Protein AF-A0AAW2KM19-F1 (afdb_monomer)

InterPro domains:
  IPR000109 Proton-dependent oligopeptide transporter family [PF00854] (9-77)
  IPR036259 MFS transporter superfamily [G3DSA:1.20.1250.20] (2-85)

Organism: NCBI:txid2727405

Sequence (88 aa):
MLCDKFSNCSLFLALYLVALGSGGMRPCVSSYGADQFDDADEVEKGHKSSFFNWLYFSVNIGVLIGCSIPVLIQEKFSQTLDNWSSSR

Radius of gyration: 22.03 Å; Cα contacts (8 Å, |Δi|>4): 9; chains: 1; bounding box: 53×29×57 Å

Structure (mmCIF, N/CA/C/O backbone):
data_AF-A0AAW2KM19-F1
#
_entry.id   AF-A0AAW2KM19-F1
#
loop_
_atom_site.group_PDB
_atom_site.id
_atom_site.type_symbol
_atom_site.label_atom_id
_atom_site.label_alt_id
_atom_site.label_comp_id
_atom_site.label_asym_id
_atom_site.label_entity_id
_atom_site.label_seq_id
_atom_site.pdbx_PDB_ins_code
_atom_site.Cartn_x
_atom_site.Cartn_y
_atom_site.Cartn_z
_atom_site.occupancy
_atom_site.B_iso_or_equiv
_atom_site.auth_seq_id
_atom_site.auth_comp_id
_atom_site.auth_asym_id
_atom_site.auth_atom_id
_atom_site.pdbx_PDB_model_num
ATOM 1 N N . MET A 1 1 ? -6.859 -15.648 30.920 1.00 52.69 1 MET A N 1
ATOM 2 C CA . MET A 1 1 ? -5.406 -15.939 30.922 1.00 52.69 1 MET A CA 1
ATOM 3 C C . MET A 1 1 ? -4.939 -16.827 29.761 1.00 52.69 1 MET A C 1
ATOM 5 O O . MET A 1 1 ? -4.088 -16.372 29.010 1.00 52.69 1 MET A O 1
ATOM 9 N N . LEU A 1 2 ? -5.459 -18.051 29.550 1.00 57.72 2 LEU A N 1
ATOM 10 C CA . LEU A 1 2 ? -5.136 -18.856 28.342 1.00 57.72 2 LEU A CA 1
ATOM 11 C C . LEU A 1 2 ? -5.739 -18.267 27.048 1.00 57.72 2 LEU A C 1
ATOM 13 O O . LEU A 1 2 ? -5.084 -18.271 26.010 1.00 57.72 2 LEU A O 1
ATOM 17 N N . CYS A 1 3 ? -6.943 -17.687 27.135 1.00 58.62 3 CYS A N 1
ATOM 18 C CA . CYS A 1 3 ? -7.617 -17.019 26.013 1.00 58.62 3 CYS A CA 1
ATOM 19 C C . CYS A 1 3 ? -6.860 -15.762 25.533 1.00 58.62 3 CYS A C 1
ATOM 21 O O . CYS A 1 3 ? -6.714 -15.541 24.333 1.00 58.62 3 CYS A O 1
ATOM 23 N N . ASP A 1 4 ? -6.267 -15.001 26.463 1.00 64.81 4 ASP A N 1
ATOM 24 C CA . ASP A 1 4 ? -5.412 -13.854 26.135 1.00 64.81 4 ASP A CA 1
ATOM 25 C C . ASP A 1 4 ? -4.167 -14.289 25.363 1.00 64.81 4 ASP A C 1
ATOM 27 O O . ASP A 1 4 ? -3.800 -13.665 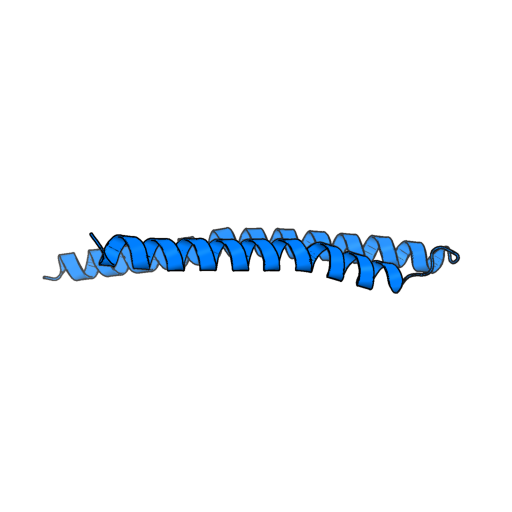24.373 1.00 64.81 4 ASP A O 1
ATOM 31 N N . LYS A 1 5 ? -3.522 -15.392 25.769 1.00 61.16 5 LYS A N 1
ATOM 32 C CA . LYS A 1 5 ? -2.334 -15.919 25.078 1.00 61.16 5 LYS A CA 1
ATOM 33 C C . LYS A 1 5 ? -2.643 -16.269 23.616 1.00 61.16 5 LYS A C 1
ATOM 35 O O . LYS A 1 5 ? -1.871 -15.909 22.735 1.00 61.16 5 LYS A O 1
ATOM 40 N N . PHE A 1 6 ? -3.782 -16.921 23.367 1.00 64.69 6 PHE A N 1
ATOM 41 C CA . PHE A 1 6 ? -4.201 -17.328 22.022 1.00 64.69 6 PHE A CA 1
ATOM 42 C C . PHE A 1 6 ? -4.513 -16.128 21.114 1.00 64.69 6 PHE A C 1
ATOM 44 O O . PHE A 1 6 ? -4.014 -16.062 19.990 1.00 64.69 6 PHE A O 1
ATOM 51 N N . SER A 1 7 ? -5.263 -15.144 21.626 1.00 74.81 7 SER A N 1
ATOM 52 C CA . SER A 1 7 ? -5.565 -13.903 20.900 1.00 74.81 7 SER A CA 1
ATOM 53 C C . SER A 1 7 ? -4.284 -13.157 20.512 1.00 74.81 7 SER A C 1
ATOM 55 O O . SER A 1 7 ? -4.070 -12.849 19.339 1.00 74.81 7 SER A O 1
ATOM 57 N N . ASN A 1 8 ? -3.358 -12.993 21.462 1.00 76.81 8 ASN A N 1
ATOM 58 C CA . ASN A 1 8 ? -2.073 -12.341 21.211 1.00 76.81 8 ASN A CA 1
ATOM 59 C C . ASN A 1 8 ? -1.246 -13.067 20.134 1.00 76.81 8 ASN A C 1
ATOM 61 O O . ASN A 1 8 ? -0.704 -12.416 19.244 1.00 76.81 8 ASN A O 1
ATOM 65 N N . CYS A 1 9 ? -1.183 -14.404 20.152 1.00 84.56 9 CYS A N 1
ATOM 66 C CA . CYS A 1 9 ? -0.467 -15.172 19.128 1.00 84.56 9 CYS A CA 1
ATOM 67 C C . CYS A 1 9 ? -1.040 -14.960 17.720 1.00 84.56 9 CYS A C 1
ATOM 69 O O . CYS A 1 9 ? -0.271 -14.761 16.780 1.00 84.56 9 CYS A O 1
ATOM 71 N N . SER A 1 10 ? -2.368 -14.965 17.572 1.00 84.75 10 SER A N 1
ATOM 72 C CA . SER A 1 10 ? -3.000 -14.700 16.271 1.00 84.75 10 SER A CA 1
ATOM 73 C C . SER A 1 10 ? -2.725 -13.280 15.762 1.00 84.75 10 SER A C 1
ATOM 75 O O . SER A 1 10 ? -2.472 -13.094 14.572 1.00 84.75 10 SER A O 1
ATOM 77 N N . LEU A 1 11 ? -2.681 -12.299 16.669 1.00 87.94 11 LEU A N 1
ATOM 78 C CA . LEU A 1 11 ? -2.378 -10.901 16.366 1.00 87.94 11 LEU A CA 1
ATOM 79 C C . LEU A 1 11 ? -0.938 -10.726 15.875 1.00 87.94 11 LEU A C 1
ATOM 81 O O . LEU A 1 11 ? -0.714 -10.124 14.825 1.00 87.94 11 L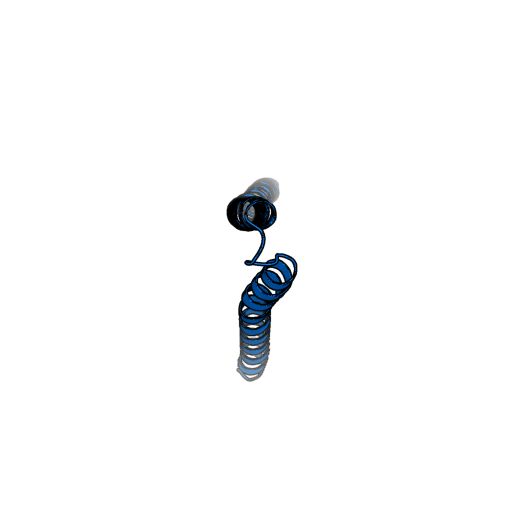EU A O 1
ATOM 85 N N . PHE A 1 12 ? 0.037 -11.297 16.586 1.00 89.81 12 PHE A N 1
ATOM 86 C CA . PHE A 1 12 ? 1.437 -11.248 16.160 1.00 89.81 12 PHE A CA 1
ATOM 87 C C . PHE A 1 12 ? 1.649 -11.970 14.831 1.00 89.81 12 PHE A C 1
ATOM 89 O O . PHE A 1 12 ? 2.335 -11.441 13.960 1.00 89.81 12 PHE A O 1
ATOM 96 N N . LEU A 1 13 ? 1.024 -13.134 14.635 1.00 90.94 13 LEU A N 1
ATOM 97 C CA . LEU A 1 13 ? 1.113 -13.863 13.372 1.00 90.94 13 LEU A CA 1
ATOM 98 C C . LEU A 1 13 ? 0.562 -13.033 12.203 1.00 90.94 13 LEU A C 1
ATOM 100 O O . LEU A 1 13 ? 1.221 -12.924 11.170 1.00 90.94 13 LEU A O 1
ATOM 104 N N . ALA A 1 14 ? -0.602 -12.402 12.377 1.00 90.19 14 ALA A N 1
ATOM 105 C CA . ALA A 1 14 ? -1.184 -11.525 11.365 1.00 90.19 14 ALA A CA 1
ATOM 106 C C . ALA A 1 14 ? -0.274 -10.325 11.054 1.00 90.19 14 ALA A C 1
ATOM 108 O O . ALA A 1 14 ? -0.038 -10.020 9.885 1.00 90.19 14 ALA A O 1
ATOM 109 N N . LEU A 1 15 ? 0.296 -9.684 12.080 1.00 88.69 15 LEU A N 1
ATOM 110 C CA . LEU A 1 15 ? 1.230 -8.568 11.908 1.00 88.69 15 LEU A CA 1
ATOM 111 C C . LEU A 1 15 ? 2.497 -8.985 11.149 1.00 88.69 15 LEU A C 1
ATOM 113 O O . LEU A 1 15 ? 2.923 -8.268 10.244 1.00 88.69 15 LEU A O 1
ATOM 117 N N . TYR A 1 16 ? 3.071 -10.152 11.459 1.00 91.69 16 TYR A N 1
ATOM 118 C CA . TYR A 1 16 ? 4.236 -10.674 10.741 1.00 91.69 16 TYR A CA 1
ATOM 119 C C . TYR A 1 16 ? 3.923 -10.998 9.278 1.00 91.69 16 TYR A C 1
ATOM 121 O O . TYR A 1 16 ? 4.720 -10.666 8.401 1.00 91.69 16 TYR A O 1
ATOM 129 N N . LEU A 1 17 ? 2.761 -11.592 8.992 1.00 89.62 17 LEU A N 1
ATOM 130 C CA . LEU A 1 17 ? 2.337 -11.881 7.618 1.00 89.62 17 LEU A CA 1
ATOM 131 C C . LEU A 1 17 ? 2.133 -10.597 6.801 1.00 89.62 17 LEU A C 1
ATOM 133 O O . LEU A 1 17 ? 2.592 -10.517 5.661 1.00 89.62 17 LEU A O 1
ATOM 137 N N . VAL A 1 18 ? 1.508 -9.571 7.387 1.00 89.31 18 VAL A N 1
ATOM 138 C CA . VAL A 1 18 ? 1.331 -8.260 6.739 1.00 89.31 18 VAL A CA 1
ATOM 139 C C . VAL A 1 18 ? 2.678 -7.572 6.507 1.00 89.31 18 VAL A C 1
ATOM 141 O O . VAL A 1 18 ? 2.912 -7.038 5.420 1.00 89.31 18 VAL A O 1
ATOM 144 N N . ALA A 1 19 ? 3.583 -7.608 7.488 1.00 88.06 19 ALA A N 1
ATOM 145 C CA . ALA A 1 19 ? 4.922 -7.040 7.360 1.00 88.06 19 ALA A CA 1
ATOM 146 C C . ALA A 1 19 ? 5.735 -7.724 6.247 1.00 88.06 19 ALA A C 1
ATOM 148 O O . ALA A 1 19 ? 6.327 -7.037 5.414 1.00 88.06 19 ALA A O 1
ATOM 149 N N . LEU A 1 20 ? 5.709 -9.060 6.182 1.00 87.31 20 LEU A N 1
ATOM 150 C CA . LEU A 1 20 ? 6.383 -9.824 5.128 1.00 87.31 20 LEU A CA 1
ATOM 151 C C . LEU A 1 20 ? 5.781 -9.551 3.742 1.00 87.31 20 LEU A C 1
ATOM 153 O O . LEU A 1 20 ? 6.524 -9.295 2.795 1.00 87.31 20 LEU A O 1
ATOM 157 N N . GLY A 1 21 ? 4.451 -9.539 3.620 1.00 82.50 21 GLY A N 1
ATOM 158 C CA . GLY A 1 21 ? 3.772 -9.259 2.351 1.00 82.50 21 GLY A CA 1
ATOM 159 C C . GLY A 1 21 ? 4.025 -7.837 1.834 1.00 82.50 21 GLY A C 1
ATOM 160 O O . GLY A 1 21 ? 4.372 -7.648 0.668 1.00 82.50 21 GLY A O 1
ATOM 161 N N . SER A 1 22 ? 3.917 -6.833 2.709 1.00 81.38 22 SER A N 1
ATOM 162 C CA . SER A 1 22 ? 4.151 -5.422 2.360 1.00 81.38 22 SER A CA 1
ATOM 163 C C . SER A 1 22 ? 5.624 -5.129 2.045 1.00 81.38 22 SER A C 1
ATOM 165 O O . SER A 1 22 ? 5.916 -4.317 1.164 1.00 81.38 22 SER A O 1
ATOM 167 N N . GLY A 1 23 ? 6.554 -5.801 2.734 1.00 78.19 23 GLY A N 1
ATOM 168 C CA . GLY A 1 23 ? 7.992 -5.665 2.503 1.00 78.19 23 GLY A CA 1
ATOM 169 C C . GLY A 1 23 ? 8.468 -6.324 1.206 1.00 78.19 23 GLY A C 1
ATOM 170 O O . GLY A 1 23 ? 9.310 -5.753 0.519 1.00 78.19 23 GLY A O 1
ATOM 171 N N . GLY A 1 24 ? 7.909 -7.484 0.844 1.00 77.88 24 GLY A N 1
ATOM 172 C CA . GLY A 1 24 ? 8.308 -8.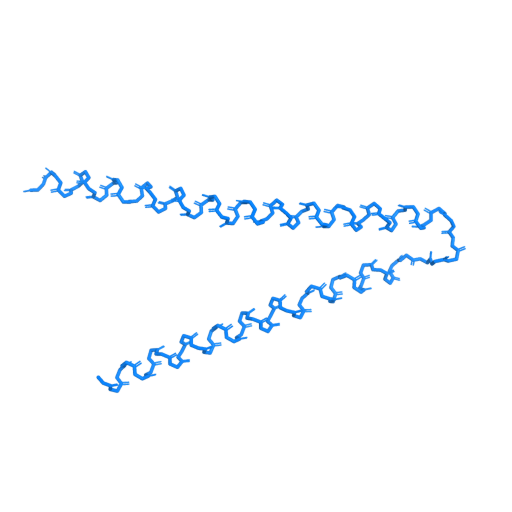242 -0.350 1.00 77.88 24 GLY A CA 1
ATOM 173 C C . GLY A 1 24 ? 7.687 -7.746 -1.659 1.00 77.88 24 GLY A C 1
ATOM 174 O O . GLY A 1 24 ? 8.333 -7.791 -2.700 1.00 77.88 24 GLY A O 1
ATOM 175 N N . MET A 1 25 ? 6.465 -7.210 -1.629 1.00 79.06 25 MET A N 1
ATOM 176 C CA . MET A 1 25 ? 5.775 -6.765 -2.849 1.00 79.06 25 MET A CA 1
ATOM 177 C C . MET A 1 25 ? 6.456 -5.558 -3.517 1.00 79.06 25 MET A C 1
ATOM 179 O O . MET A 1 25 ? 6.572 -5.500 -4.740 1.00 79.06 25 MET A O 1
ATOM 183 N N . ARG A 1 26 ? 6.935 -4.602 -2.714 1.00 73.19 26 ARG A N 1
ATOM 184 C CA . ARG A 1 26 ? 7.537 -3.343 -3.184 1.00 73.19 26 ARG A CA 1
ATOM 185 C C . ARG A 1 26 ? 8.786 -3.545 -4.067 1.00 73.19 26 ARG A C 1
ATOM 187 O O . ARG A 1 26 ? 8.807 -2.971 -5.153 1.00 73.19 26 ARG A O 1
ATOM 194 N N . PRO A 1 27 ? 9.801 -4.349 -3.680 1.00 74.75 27 PRO A N 1
ATOM 195 C CA . PRO A 1 27 ? 10.976 -4.580 -4.524 1.00 74.75 27 PRO A CA 1
ATOM 196 C C . PRO A 1 27 ? 10.674 -5.432 -5.764 1.00 74.75 27 PRO A C 1
ATOM 198 O O . PRO A 1 27 ? 11.312 -5.227 -6.797 1.00 74.75 27 PRO A O 1
ATOM 201 N N . CYS A 1 28 ? 9.700 -6.349 -5.696 1.00 76.25 28 CYS A N 1
ATOM 202 C CA . CYS A 1 28 ? 9.315 -7.186 -6.835 1.00 76.25 28 CYS A CA 1
ATOM 203 C C . CYS A 1 28 ? 8.653 -6.369 -7.950 1.00 76.25 28 CYS A C 1
ATOM 205 O O . CYS A 1 28 ? 9.013 -6.534 -9.112 1.00 76.25 28 CYS A O 1
ATOM 207 N N . VAL A 1 29 ? 7.737 -5.455 -7.606 1.00 77.94 29 VAL A N 1
ATOM 208 C CA . VAL A 1 29 ? 7.072 -4.585 -8.593 1.00 77.94 29 VAL A CA 1
ATOM 209 C C . VAL A 1 29 ? 8.072 -3.622 -9.231 1.00 77.94 29 VAL A C 1
ATOM 211 O O . VAL A 1 29 ? 8.063 -3.456 -10.448 1.00 77.94 29 VAL A O 1
ATOM 214 N N . SER A 1 30 ? 8.974 -3.034 -8.439 1.00 79.81 30 SER A N 1
ATOM 215 C CA . SER A 1 30 ? 10.006 -2.136 -8.967 1.00 79.81 30 SER A CA 1
ATOM 216 C C . SER A 1 30 ? 11.041 -2.857 -9.831 1.00 79.81 30 SER A C 1
ATOM 218 O O . SER A 1 30 ? 11.435 -2.309 -10.854 1.00 79.81 30 SER A O 1
ATOM 220 N N . SER A 1 31 ? 11.464 -4.076 -9.465 1.00 79.12 31 SER A N 1
ATOM 221 C CA . SER A 1 31 ? 12.412 -4.854 -10.282 1.00 79.12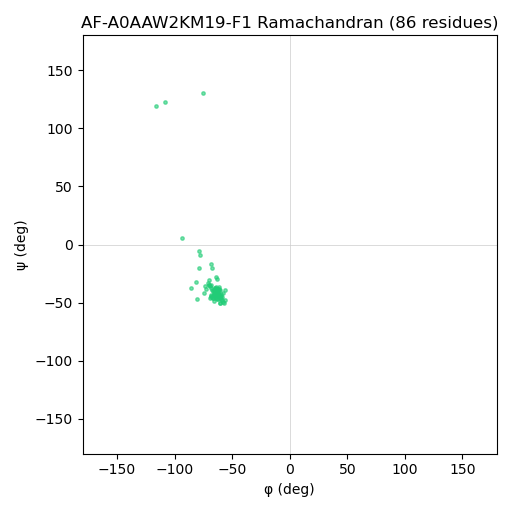 31 SER A CA 1
ATOM 222 C C . SER A 1 31 ? 11.773 -5.317 -11.585 1.00 79.12 31 SER A C 1
ATOM 224 O O . SER A 1 31 ? 12.361 -5.125 -12.637 1.00 79.12 31 SER A O 1
ATOM 226 N N . TYR A 1 32 ? 10.550 -5.853 -11.536 1.00 77.38 32 TYR A N 1
ATOM 227 C CA . TYR A 1 32 ? 9.829 -6.275 -12.740 1.00 77.38 32 TYR A CA 1
ATOM 228 C C . TYR A 1 32 ? 9.486 -5.094 -13.659 1.00 77.38 32 TYR A C 1
ATOM 230 O O . TYR A 1 32 ? 9.546 -5.216 -14.876 1.00 77.38 32 TYR A O 1
ATOM 238 N N . GLY A 1 33 ? 9.144 -3.937 -13.083 1.00 79.38 33 GLY A N 1
ATOM 239 C CA . GLY A 1 33 ? 8.926 -2.709 -13.843 1.00 79.38 33 GLY A CA 1
ATOM 240 C C . GLY A 1 33 ? 10.212 -2.153 -14.455 1.00 79.38 33 GLY A C 1
ATOM 241 O O . GLY A 1 33 ? 10.169 -1.665 -15.574 1.00 79.38 33 GLY A O 1
ATOM 242 N N . ALA A 1 34 ? 11.351 -2.248 -13.759 1.00 79.31 34 ALA A N 1
ATOM 243 C CA . ALA A 1 34 ? 12.650 -1.823 -14.287 1.00 79.31 34 ALA A CA 1
ATOM 244 C C . ALA A 1 34 ? 13.167 -2.734 -15.407 1.00 79.31 34 ALA A C 1
ATOM 246 O O . ALA A 1 34 ? 13.797 -2.226 -16.328 1.00 79.31 34 ALA A O 1
ATOM 247 N N . ASP A 1 35 ? 12.898 -4.038 -15.315 1.00 81.81 35 ASP A N 1
ATOM 248 C CA . ASP A 1 35 ? 13.339 -5.063 -16.274 1.00 81.81 35 ASP A CA 1
ATOM 249 C C . ASP A 1 35 ? 12.659 -4.924 -17.648 1.00 81.81 35 ASP A C 1
ATOM 251 O O . ASP A 1 35 ? 13.182 -5.391 -18.651 1.00 81.81 35 ASP A O 1
ATOM 255 N N . GLN A 1 36 ? 11.515 -4.230 -17.715 1.00 78.06 36 GLN A N 1
ATOM 256 C CA . GLN A 1 36 ? 10.824 -3.942 -18.977 1.00 78.06 36 GLN A CA 1
ATOM 257 C C . GLN A 1 36 ? 11.434 -2.794 -19.793 1.00 78.06 36 GLN A C 1
ATOM 259 O O . GLN A 1 36 ? 10.988 -2.591 -20.917 1.00 78.06 36 GLN A O 1
ATOM 264 N N . PHE A 1 37 ? 12.399 -2.043 -19.249 1.00 77.69 37 PHE A N 1
ATOM 265 C CA . PHE A 1 37 ? 13.030 -0.917 -19.944 1.00 77.69 37 PHE A CA 1
ATOM 266 C C . PHE A 1 37 ? 14.515 -1.193 -20.178 1.00 77.69 37 PHE A C 1
ATOM 268 O O . PHE A 1 37 ? 15.271 -1.316 -19.206 1.00 77.69 37 PHE A O 1
ATOM 275 N N . ASP A 1 38 ? 14.945 -1.223 -21.440 1.00 72.88 38 ASP A N 1
ATOM 276 C CA . ASP A 1 38 ? 16.363 -1.375 -21.783 1.00 72.88 38 ASP A CA 1
ATOM 277 C C . ASP A 1 38 ? 17.132 -0.062 -21.530 1.00 72.88 38 ASP A C 1
ATOM 279 O O . ASP A 1 38 ? 16.740 1.025 -21.957 1.00 72.88 38 ASP A O 1
ATOM 283 N N . ASP A 1 39 ? 18.257 -0.149 -20.818 1.00 69.38 39 ASP A N 1
ATOM 284 C CA . ASP A 1 39 ? 19.122 0.997 -20.526 1.00 69.38 39 ASP A CA 1
ATOM 285 C C . ASP A 1 39 ? 20.019 1.383 -21.724 1.00 69.38 39 ASP A C 1
ATOM 287 O O . ASP A 1 39 ? 20.737 2.391 -21.656 1.00 69.38 39 ASP A O 1
ATOM 291 N N . ALA A 1 40 ? 20.002 0.610 -22.815 1.00 69.94 40 ALA A N 1
ATOM 292 C CA . ALA A 1 40 ? 20.754 0.898 -24.036 1.00 69.94 40 ALA A CA 1
ATOM 293 C C . ALA A 1 40 ? 20.099 1.960 -24.944 1.00 69.94 40 ALA A C 1
ATOM 295 O O . ALA A 1 40 ? 20.811 2.579 -25.737 1.00 69.94 40 ALA A O 1
ATOM 296 N N . ASP A 1 41 ? 18.791 2.213 -24.811 1.00 73.38 41 ASP A N 1
ATOM 297 C CA . ASP A 1 41 ? 18.048 3.155 -25.658 1.00 73.38 41 ASP A CA 1
ATOM 298 C C . ASP A 1 41 ? 17.662 4.438 -24.885 1.00 73.38 41 ASP A C 1
ATOM 300 O O . ASP A 1 41 ? 17.014 4.416 -23.834 1.00 73.38 41 ASP A O 1
ATOM 304 N N . GLU A 1 42 ? 18.093 5.596 -25.395 1.00 71.00 42 GLU A N 1
ATOM 305 C CA . GLU A 1 42 ? 17.885 6.914 -24.770 1.00 71.00 42 GLU A CA 1
ATOM 306 C C . GLU A 1 42 ? 16.394 7.294 -24.696 1.00 71.00 42 GLU A C 1
ATOM 308 O O . GLU A 1 42 ? 15.979 8.015 -23.783 1.00 71.00 42 GLU A O 1
ATOM 313 N N . VAL A 1 43 ? 15.571 6.787 -25.623 1.00 73.38 43 VAL A N 1
ATOM 314 C CA . VAL A 1 43 ? 14.121 7.044 -25.640 1.00 73.38 43 VAL A CA 1
ATOM 315 C C . VAL A 1 43 ? 13.415 6.251 -24.536 1.00 73.38 43 VAL A C 1
ATOM 317 O O . VAL A 1 43 ? 12.559 6.786 -23.824 1.00 73.38 43 VAL A O 1
ATOM 320 N N . GLU A 1 44 ? 13.801 4.990 -24.338 1.00 71.12 44 GLU A N 1
ATOM 321 C CA . GLU A 1 44 ? 13.198 4.103 -23.336 1.00 71.12 44 GLU A CA 1
ATOM 322 C C . GLU A 1 44 ? 13.565 4.509 -21.900 1.00 71.12 44 GLU A C 1
ATOM 324 O O . GLU A 1 44 ? 12.718 4.462 -20.999 1.00 71.12 44 GLU A O 1
ATOM 329 N N . LYS A 1 45 ? 14.773 5.053 -21.695 1.00 72.88 45 LYS A N 1
ATOM 330 C CA . LYS A 1 45 ? 15.188 5.672 -20.422 1.00 72.88 45 LYS A CA 1
ATOM 331 C C . LYS A 1 45 ? 14.265 6.798 -19.960 1.00 72.88 45 LYS A C 1
ATOM 333 O O . LYS A 1 45 ? 13.983 6.916 -18.762 1.00 72.88 45 LYS A O 1
ATOM 338 N N . GLY A 1 46 ? 13.775 7.623 -20.888 1.00 73.50 46 GLY A N 1
ATOM 339 C CA . GLY A 1 46 ? 12.822 8.689 -20.573 1.00 73.50 46 GLY A CA 1
ATOM 340 C C . GLY A 1 46 ? 11.502 8.135 -20.027 1.00 73.50 46 GLY A C 1
ATOM 341 O O . GLY A 1 46 ? 10.969 8.630 -19.028 1.00 73.50 46 GLY A O 1
ATOM 342 N N . HIS A 1 47 ? 11.006 7.053 -20.630 1.00 75.50 47 HIS A N 1
ATOM 343 C CA . HIS A 1 47 ? 9.780 6.383 -20.198 1.00 75.50 47 HIS A CA 1
ATOM 344 C C . HIS A 1 47 ? 9.941 5.649 -18.859 1.00 75.50 47 HIS A C 1
ATOM 346 O O . HIS A 1 47 ? 9.026 5.708 -18.033 1.00 75.50 47 HIS A O 1
ATOM 352 N N . LYS A 1 48 ? 11.117 5.069 -18.587 1.00 77.31 48 LYS A N 1
ATOM 353 C CA . LYS A 1 48 ? 11.464 4.456 -17.292 1.00 77.31 48 LYS A CA 1
ATOM 354 C C . LYS A 1 48 ? 11.309 5.447 -16.133 1.00 77.31 48 LYS A C 1
ATOM 356 O O . LYS A 1 48 ? 10.658 5.144 -15.133 1.00 77.31 48 LYS A O 1
ATOM 361 N N . SER A 1 49 ? 11.841 6.664 -16.284 1.00 78.50 49 SER A N 1
ATOM 362 C CA . SER A 1 49 ? 11.728 7.725 -15.267 1.00 78.50 49 SER A CA 1
ATOM 363 C C . SER A 1 49 ? 10.273 8.149 -15.023 1.00 78.50 49 SER A C 1
ATOM 365 O O . SER A 1 49 ? 9.833 8.265 -13.876 1.00 78.50 49 SER A O 1
ATOM 367 N N . SER A 1 50 ? 9.490 8.304 -16.096 1.00 82.62 50 SER A N 1
ATOM 368 C CA . SER A 1 50 ? 8.070 8.663 -15.998 1.00 82.62 50 SER A CA 1
ATOM 369 C C . SER A 1 50 ? 7.239 7.569 -15.308 1.00 82.62 50 SER A C 1
ATOM 371 O O . SER A 1 50 ? 6.393 7.874 -14.463 1.00 82.62 50 SER A O 1
ATOM 373 N N . PHE A 1 51 ? 7.534 6.292 -15.585 1.00 83.25 51 PHE A N 1
ATOM 374 C CA . PHE A 1 51 ? 6.906 5.148 -14.919 1.00 83.25 51 PHE A CA 1
ATOM 375 C C . PHE A 1 51 ? 7.165 5.148 -13.408 1.00 83.25 51 PHE A C 1
ATOM 377 O O . PHE A 1 51 ? 6.218 5.071 -12.621 1.00 83.25 51 PHE A O 1
ATOM 384 N N . PHE A 1 52 ? 8.425 5.300 -12.985 1.00 81.62 52 PHE A N 1
ATOM 385 C CA . PHE A 1 52 ? 8.755 5.388 -11.561 1.00 81.62 52 PHE A CA 1
ATOM 386 C C . PHE A 1 52 ? 8.091 6.594 -10.898 1.00 81.62 52 PHE A C 1
ATOM 388 O O . PHE A 1 52 ? 7.521 6.455 -9.816 1.00 81.62 52 PHE A O 1
ATOM 395 N N . ASN A 1 53 ? 8.095 7.756 -11.553 1.00 86.88 53 ASN A N 1
ATOM 396 C CA . ASN A 1 53 ? 7.434 8.950 -11.034 1.00 86.88 53 ASN A CA 1
ATOM 397 C C . ASN A 1 53 ? 5.928 8.719 -10.801 1.00 86.88 53 ASN A C 1
ATOM 399 O O . ASN A 1 53 ? 5.408 9.042 -9.731 1.00 86.88 53 ASN A O 1
ATOM 403 N N . TRP A 1 54 ? 5.235 8.093 -11.757 1.00 85.12 54 TRP A N 1
ATOM 404 C CA . TRP A 1 54 ? 3.818 7.750 -11.611 1.00 85.12 54 TRP A CA 1
ATOM 405 C C . TRP A 1 54 ? 3.569 6.713 -10.506 1.00 85.12 54 TRP A C 1
ATOM 407 O O . TRP A 1 54 ? 2.617 6.838 -9.731 1.00 85.12 54 TRP A O 1
ATOM 417 N N . LEU A 1 55 ? 4.453 5.721 -10.377 1.00 86.19 55 LEU A N 1
ATOM 418 C CA . LEU A 1 55 ? 4.382 4.712 -9.320 1.00 86.19 55 LEU A CA 1
ATOM 419 C C . LEU A 1 55 ? 4.520 5.350 -7.930 1.00 86.19 55 LEU A C 1
ATOM 421 O O . LEU A 1 55 ? 3.694 5.094 -7.050 1.00 86.19 55 LEU A O 1
ATOM 425 N N . TYR A 1 56 ? 5.501 6.236 -7.733 1.00 86.06 56 TYR A N 1
ATOM 426 C CA . TYR A 1 56 ? 5.654 6.974 -6.477 1.00 86.06 56 TYR A CA 1
ATOM 427 C C . TYR A 1 56 ? 4.458 7.886 -6.197 1.00 86.06 56 TYR A C 1
ATOM 429 O O . TYR A 1 56 ? 3.985 7.944 -5.059 1.00 86.06 56 TYR A O 1
ATOM 437 N N . PHE A 1 57 ? 3.925 8.563 -7.213 1.00 90.50 57 PHE A N 1
ATOM 438 C CA . PHE A 1 57 ? 2.733 9.395 -7.071 1.00 90.50 57 PHE A CA 1
ATOM 439 C C . PHE A 1 57 ? 1.516 8.582 -6.601 1.00 90.50 57 PHE A C 1
ATOM 441 O O . PHE A 1 57 ? 0.863 8.954 -5.622 1.00 90.50 57 PHE A O 1
ATOM 448 N N . SER A 1 58 ? 1.266 7.420 -7.214 1.00 89.25 58 SER A N 1
ATOM 449 C CA . SER A 1 58 ? 0.173 6.524 -6.820 1.00 89.25 58 SER A CA 1
ATOM 450 C C . SER A 1 58 ? 0.318 6.012 -5.385 1.00 89.25 58 SER A C 1
ATOM 452 O O . SER A 1 58 ? -0.683 5.895 -4.677 1.00 89.25 58 SER A O 1
ATOM 454 N N . VAL A 1 59 ? 1.540 5.713 -4.929 1.00 89.88 59 VAL A N 1
ATOM 455 C CA . VAL A 1 59 ? 1.785 5.282 -3.542 1.00 89.88 59 VAL A CA 1
ATOM 456 C C . VAL A 1 59 ? 1.465 6.404 -2.554 1.00 89.88 59 VAL A C 1
ATOM 458 O O . VAL A 1 59 ? 0.813 6.153 -1.541 1.00 89.88 59 VAL A O 1
ATOM 461 N N . ASN A 1 60 ? 1.870 7.640 -2.855 1.00 91.38 60 ASN A N 1
ATOM 462 C CA . ASN A 1 60 ? 1.566 8.794 -2.007 1.00 91.38 60 ASN A CA 1
ATOM 463 C C . ASN A 1 60 ? 0.054 9.049 -1.921 1.00 91.38 60 ASN A C 1
ATOM 465 O O . ASN A 1 60 ? -0.468 9.238 -0.823 1.00 91.38 60 ASN A O 1
ATOM 469 N N . ILE A 1 61 ? -0.670 8.965 -3.042 1.00 95.12 61 ILE A N 1
ATOM 470 C CA . ILE A 1 61 ? -2.141 9.042 -3.041 1.00 95.12 61 ILE A CA 1
ATOM 471 C C . ILE A 1 61 ? -2.750 7.915 -2.203 1.00 95.12 61 ILE A C 1
ATOM 473 O O . ILE A 1 61 ? -3.644 8.167 -1.396 1.00 95.12 61 ILE A O 1
ATOM 477 N N . GLY A 1 62 ? -2.261 6.682 -2.359 1.00 91.69 62 GLY A N 1
ATOM 478 C CA . GLY A 1 62 ? -2.737 5.537 -1.586 1.00 91.69 62 GLY A CA 1
ATOM 479 C C . GLY A 1 62 ? -2.592 5.744 -0.076 1.00 91.69 62 GLY A C 1
ATOM 480 O O . GLY A 1 62 ? -3.521 5.441 0.670 1.00 91.69 62 GLY A O 1
ATOM 481 N N . VAL A 1 63 ? -1.472 6.318 0.376 1.00 93.06 63 VAL A N 1
ATOM 482 C CA . VAL A 1 63 ? -1.257 6.667 1.792 1.00 93.06 63 VAL A CA 1
ATOM 483 C C . VAL A 1 63 ? -2.210 7.772 2.246 1.00 93.06 63 VAL A C 1
ATOM 485 O O . VAL A 1 63 ? -2.819 7.636 3.304 1.00 93.06 63 VAL A O 1
ATOM 488 N N . LEU A 1 64 ? -2.400 8.826 1.446 1.00 94.25 64 LEU A N 1
ATOM 489 C CA . LEU A 1 64 ? -3.345 9.900 1.771 1.00 94.25 64 LEU A CA 1
ATOM 490 C C . LEU A 1 64 ? -4.766 9.354 1.959 1.00 94.25 64 LEU A C 1
ATOM 492 O O . LEU A 1 64 ? -5.394 9.598 2.986 1.00 94.25 64 LEU A O 1
ATOM 496 N N . ILE A 1 65 ? -5.249 8.544 1.014 1.00 94.81 65 ILE A N 1
ATOM 497 C CA . ILE A 1 65 ? -6.575 7.916 1.095 1.00 94.81 65 ILE A CA 1
ATOM 498 C C . ILE A 1 65 ? -6.647 6.954 2.289 1.00 94.81 65 ILE A C 1
ATOM 500 O O . ILE A 1 65 ? -7.630 6.970 3.033 1.00 94.81 65 ILE A O 1
ATOM 504 N N . GLY A 1 66 ? -5.602 6.148 2.497 1.00 93.69 66 GLY A N 1
ATOM 505 C CA . GLY A 1 66 ? -5.511 5.179 3.588 1.00 93.69 66 GLY A CA 1
ATOM 506 C C . GLY A 1 66 ? -5.513 5.814 4.979 1.00 93.69 66 GLY A C 1
ATOM 507 O O . GLY A 1 66 ? -6.018 5.203 5.915 1.00 93.69 66 GLY A O 1
ATOM 508 N N . CYS A 1 67 ? -5.014 7.041 5.123 1.00 93.00 67 CYS A N 1
ATOM 509 C CA . CYS A 1 67 ? -5.095 7.792 6.375 1.00 93.00 67 CYS A CA 1
ATOM 510 C C . CYS A 1 67 ? -6.418 8.559 6.515 1.00 93.00 67 CYS A C 1
ATOM 512 O O . CYS A 1 67 ? -6.958 8.636 7.614 1.00 93.00 67 CYS A O 1
ATOM 514 N N . SER A 1 68 ? -6.957 9.119 5.430 1.00 94.44 68 SER A N 1
ATOM 515 C CA . SER A 1 68 ? -8.143 9.980 5.504 1.00 94.44 68 SER A CA 1
ATOM 516 C C . SER A 1 68 ? -9.460 9.205 5.589 1.00 94.44 68 SER A C 1
ATOM 518 O O . SER A 1 68 ? -10.304 9.524 6.422 1.00 94.44 68 SER A O 1
ATOM 520 N N . ILE A 1 69 ? -9.669 8.184 4.755 1.00 95.56 69 ILE A N 1
ATOM 521 C CA . ILE A 1 69 ? -10.976 7.511 4.654 1.00 95.56 69 ILE A CA 1
ATOM 522 C C . ILE A 1 69 ? -11.358 6.740 5.929 1.00 95.56 69 ILE 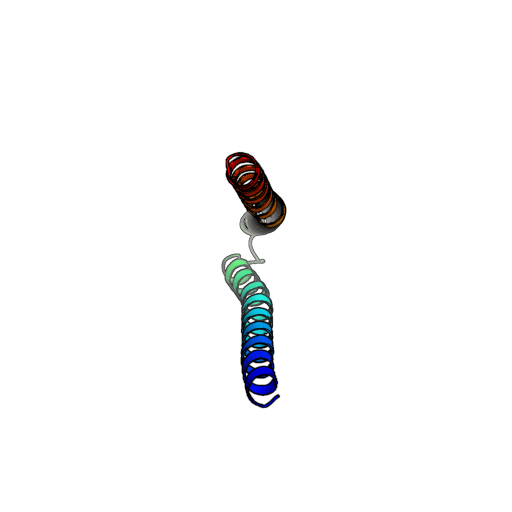A C 1
ATOM 524 O O . ILE A 1 69 ? -12.493 6.906 6.385 1.00 95.56 69 ILE A O 1
ATOM 528 N N . PRO A 1 70 ? -10.474 5.933 6.550 1.00 94.94 70 PRO A N 1
ATOM 529 C CA . PRO A 1 70 ? -10.840 5.182 7.751 1.00 94.94 70 PRO A CA 1
ATOM 530 C C . PRO A 1 70 ? -11.223 6.087 8.924 1.00 94.94 70 PRO A C 1
ATOM 532 O O . PRO A 1 70 ? -12.185 5.789 9.628 1.00 94.94 70 PRO A O 1
ATOM 535 N N . VAL A 1 71 ? -10.520 7.213 9.090 1.00 94.75 71 VAL A N 1
ATOM 536 C CA . VAL A 1 71 ? -10.813 8.203 10.137 1.00 94.75 71 VAL A CA 1
ATOM 537 C C . VAL A 1 71 ? -12.201 8.805 9.922 1.00 94.75 71 VAL A C 1
ATOM 539 O O . VAL A 1 71 ? -13.017 8.791 10.839 1.00 94.75 71 VAL 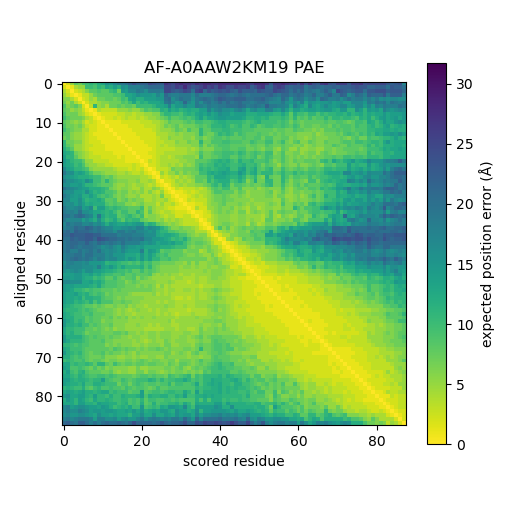A O 1
ATOM 542 N N . LEU A 1 72 ? -12.531 9.204 8.689 1.00 94.69 72 LEU A N 1
ATOM 543 C CA . LEU A 1 72 ? -13.853 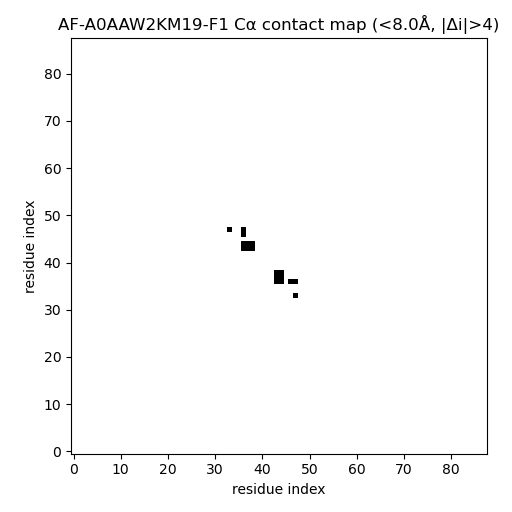9.753 8.369 1.00 94.69 72 LEU A CA 1
ATOM 544 C C . LEU A 1 72 ? -14.990 8.754 8.623 1.00 94.69 72 LEU A C 1
ATOM 546 O O . LEU A 1 72 ? -16.083 9.145 9.034 1.00 94.69 72 LEU A O 1
ATOM 550 N N . ILE A 1 73 ? -14.761 7.465 8.364 1.00 96.00 73 ILE A N 1
ATOM 551 C CA . ILE A 1 73 ? -15.747 6.414 8.649 1.00 96.00 73 ILE A CA 1
ATOM 552 C C . ILE A 1 73 ? -15.912 6.244 10.162 1.00 96.00 73 ILE A C 1
ATOM 554 O O . ILE A 1 73 ? -17.043 6.182 10.651 1.00 96.00 73 ILE A O 1
ATOM 558 N N . GLN A 1 74 ? -14.803 6.200 10.903 1.00 92.75 74 GLN A N 1
ATOM 559 C CA . GLN A 1 74 ? -14.817 6.038 12.354 1.00 92.75 74 GLN A CA 1
ATOM 560 C C . GLN A 1 74 ? -15.536 7.200 13.052 1.00 92.75 74 GLN A C 1
ATOM 562 O O . GLN A 1 74 ? -16.373 6.966 13.925 1.00 92.75 74 GLN A O 1
ATOM 567 N N . GLU A 1 75 ? -15.281 8.437 12.630 1.00 94.44 75 GLU A N 1
ATOM 568 C CA . GLU A 1 75 ? -15.936 9.629 13.178 1.00 94.44 75 GLU A CA 1
ATOM 569 C C . GLU A 1 75 ? -17.446 9.632 12.912 1.00 94.44 75 GLU A C 1
ATOM 571 O O . GLU A 1 75 ? -18.237 9.888 13.822 1.00 94.44 75 GLU A O 1
ATOM 576 N N . LYS A 1 76 ? -17.876 9.279 11.691 1.00 95.25 76 LYS A N 1
ATOM 577 C CA . LYS A 1 76 ? -19.308 9.175 11.351 1.00 95.25 76 LYS A CA 1
ATOM 578 C C . LYS A 1 76 ? -20.024 8.120 12.187 1.00 95.25 76 LYS A C 1
ATOM 580 O O . LYS A 1 76 ? -21.169 8.325 12.600 1.00 95.25 76 LYS A O 1
ATOM 585 N N . PHE A 1 77 ? -19.361 6.992 12.430 1.00 94.50 77 PHE A N 1
ATOM 586 C CA . PHE A 1 77 ? -19.917 5.926 13.252 1.00 94.50 77 PHE A CA 1
ATOM 587 C C . PHE A 1 77 ? -20.031 6.352 14.721 1.00 94.50 77 PHE A C 1
ATOM 589 O O . PHE A 1 77 ? -21.086 6.159 15.322 1.00 94.50 77 PHE A O 1
ATOM 596 N N . SER A 1 78 ? -18.997 7.007 15.265 1.00 92.44 78 SER A N 1
ATOM 597 C CA . SER A 1 78 ? -19.006 7.551 16.630 1.00 92.44 78 SER A CA 1
ATOM 598 C C . SER A 1 78 ? -20.160 8.533 16.841 1.00 92.44 78 SER A C 1
ATOM 600 O O . SER A 1 78 ? -20.958 8.352 17.753 1.00 92.44 78 SER A O 1
ATOM 602 N N . GLN A 1 79 ? -20.324 9.507 15.942 1.00 91.06 79 GLN A N 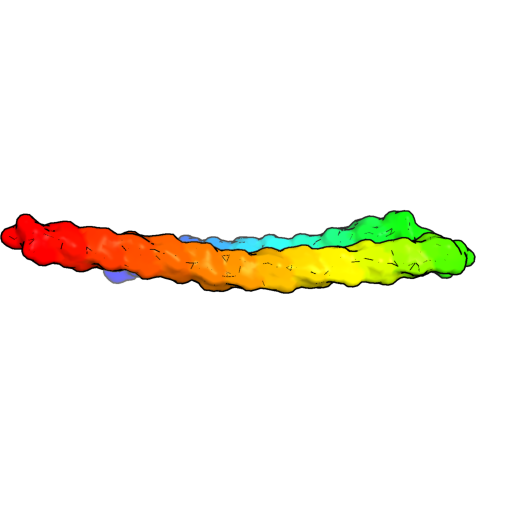1
ATOM 603 C CA . GLN A 1 79 ? -21.410 10.492 16.030 1.00 91.06 79 GLN A CA 1
ATOM 604 C C . GLN A 1 79 ? -22.798 9.841 15.976 1.00 91.06 79 GLN A C 1
ATOM 606 O O . GLN A 1 79 ? -23.722 10.249 16.677 1.00 91.06 79 GLN A O 1
ATOM 611 N N . THR A 1 80 ? -22.957 8.814 15.139 1.00 90.62 80 THR A N 1
ATOM 612 C CA . THR A 1 80 ? -24.219 8.071 15.035 1.00 90.62 80 THR A CA 1
ATOM 613 C C . THR A 1 80 ? -24.527 7.328 16.334 1.00 90.62 80 THR A C 1
ATOM 615 O O . THR A 1 80 ? -25.672 7.344 16.786 1.00 90.62 80 THR A O 1
ATOM 618 N N . LEU A 1 81 ? -23.516 6.709 16.949 1.00 90.88 81 LEU A N 1
ATOM 619 C CA . LEU A 1 81 ? -23.660 6.045 18.243 1.00 90.88 81 LEU A CA 1
ATOM 620 C C . LEU A 1 81 ? -24.033 7.029 19.356 1.00 90.88 81 LEU A C 1
ATOM 622 O O . LEU A 1 81 ? -24.944 6.733 20.130 1.00 90.88 81 LEU A O 1
ATOM 626 N N . ASP A 1 82 ? -23.398 8.200 19.402 1.00 90.25 82 ASP A N 1
ATOM 627 C CA . ASP A 1 82 ? -23.686 9.235 20.402 1.00 90.25 82 ASP A CA 1
ATOM 628 C C . ASP A 1 82 ? -25.136 9.740 20.292 1.00 90.25 82 ASP A C 1
ATOM 630 O O . ASP A 1 82 ? -25.853 9.828 21.293 1.00 90.25 82 ASP A O 1
ATOM 634 N N . ASN A 1 83 ? -25.621 9.971 19.067 1.00 91.75 83 ASN A N 1
ATOM 635 C CA . ASN A 1 83 ? -27.012 10.363 18.807 1.00 91.75 83 ASN A CA 1
ATOM 636 C C . ASN A 1 83 ? -28.025 9.289 19.240 1.00 91.75 83 ASN A C 1
ATOM 638 O O . ASN A 1 83 ? -29.100 9.602 19.759 1.00 91.75 83 ASN A O 1
ATOM 642 N N . TRP A 1 84 ? -27.693 8.015 19.026 1.00 84.12 84 TRP A N 1
ATOM 643 C CA . TRP A 1 84 ? -28.560 6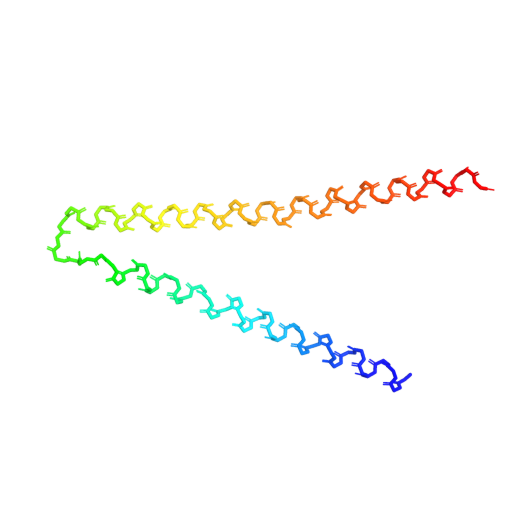.893 19.384 1.00 84.12 84 TRP A CA 1
ATOM 644 C C . TRP A 1 84 ? -28.590 6.653 20.899 1.00 84.12 84 TRP A C 1
ATOM 646 O O . TRP A 1 84 ? -29.645 6.352 21.456 1.00 84.12 84 TRP A O 1
ATOM 656 N N . SER A 1 85 ? -27.454 6.858 21.571 1.00 87.06 85 SER A N 1
ATOM 657 C CA . SER A 1 85 ? -27.337 6.849 23.034 1.00 87.06 85 SER A CA 1
ATOM 658 C C . SER A 1 85 ? -28.172 7.961 23.678 1.00 87.06 85 SER A C 1
ATOM 660 O O . SER A 1 85 ? -28.883 7.709 24.641 1.00 87.06 85 SER A O 1
ATOM 662 N N . SER A 1 86 ? -28.170 9.168 23.100 1.00 87.19 86 SER A N 1
ATOM 663 C CA . SER A 1 86 ? -28.982 10.297 23.581 1.00 87.19 86 SER A CA 1
ATOM 664 C C . SER A 1 86 ? -30.497 10.113 23.396 1.00 87.19 86 SER A C 1
ATOM 666 O O . SER A 1 86 ? -31.267 10.872 23.983 1.00 87.19 86 SER A O 1
ATOM 668 N N . SER A 1 87 ? -30.935 9.173 22.555 1.00 81.88 87 SER A N 1
ATOM 669 C CA . SER A 1 87 ? -32.360 8.904 22.294 1.00 81.88 87 SER A CA 1
ATOM 670 C C . SER A 1 87 ? -32.943 7.794 23.183 1.00 81.88 87 SER A C 1
ATOM 672 O O . SER A 1 87 ? -34.086 7.385 22.969 1.00 81.88 87 SER A O 1
ATOM 674 N N . ARG A 1 88 ? -32.170 7.283 24.147 1.00 68.81 88 ARG A N 1
ATOM 675 C CA . ARG A 1 88 ? -32.556 6.231 25.093 1.00 68.81 88 ARG A CA 1
ATOM 676 C C . ARG A 1 88 ? -32.497 6.757 26.524 1.00 68.81 88 ARG A C 1
ATOM 678 O O . ARG A 1 88 ? -33.374 6.338 27.309 1.00 68.81 88 ARG A O 1
#

Foldseek 3Di:
DVVVVVVVVVVVVVVVVCVVVVVPVVVVVLVVLQVVADPVDPVSVVVSVVVVVVVVVVVVVVVVCVVPVVVVVVVVVVVVVVVVVVVD

Secondary structure (DSSP, 8-state):
-HHHHHHHHHHHHHHHHHHHHHHHHHHHHHHHHHHTS-TT-HHHHHHHHHHHHHHHHHHHHHHHHHHHHHHHHHHHHHHHHHHHHTT-

pLDDT: mean 82.94, std 9.87, range [52.69, 96.0]

Mean predicted aligned error: 9.15 Å

Solvent-accessible surface area (backbone atoms only — not comparable to full-atom values): 4982 Å² total; per-residue (Å²): 111,74,66,56,54,53,53,51,51,54,52,53,51,49,53,51,53,50,51,52,52,62,61,54,49,57,59,51,54,52,50,59,59,50,71,76,41,58,87,88,41,79,70,42,47,56,52,49,54,52,51,52,52,52,52,53,50,53,50,54,51,49,50,53,50,63,60,48,52,59,51,55,53,51,51,55,51,51,54,51,51,53,57,55,59,74,74,107